Protein AF-A0A0F9WMH9-F1 (afdb_monomer_lite)

Structure (mmCIF, N/CA/C/O backbone):
data_AF-A0A0F9WMH9-F1
#
_entry.id   AF-A0A0F9WMH9-F1
#
loop_
_atom_site.group_PDB
_atom_site.id
_atom_site.type_symbol
_atom_site.label_atom_id
_atom_site.label_alt_id
_atom_site.label_comp_id
_atom_site.label_asym_id
_atom_site.label_entity_id
_atom_site.label_seq_id
_atom_site.pdbx_PDB_ins_code
_atom_site.Cartn_x
_atom_site.Cartn_y
_atom_site.Cartn_z
_atom_site.occupancy
_atom_site.B_iso_or_equiv
_atom_site.auth_seq_id
_atom_site.auth_comp_id
_atom_site.auth_asym_id
_atom_site.auth_atom_id
_atom_site.pdbx_PDB_model_num
ATOM 1 N N . MET A 1 1 ? 1.145 22.485 -27.110 1.00 41.97 1 MET A N 1
ATOM 2 C CA . MET A 1 1 ? 0.247 23.390 -26.355 1.00 41.97 1 MET A CA 1
ATOM 3 C C . MET A 1 1 ? -0.234 22.692 -25.091 1.00 41.97 1 MET A C 1
ATOM 5 O O . MET A 1 1 ? -0.851 21.638 -25.200 1.00 41.97 1 MET A O 1
ATOM 9 N N . ALA A 1 2 ? 0.061 23.260 -23.918 1.00 47.72 2 ALA A N 1
ATOM 10 C CA . ALA A 1 2 ? -0.392 22.747 -22.626 1.00 47.72 2 ALA A CA 1
ATOM 11 C C . ALA A 1 2 ? -1.878 23.090 -22.420 1.00 47.72 2 ALA A C 1
ATOM 13 O O . ALA A 1 2 ? -2.237 24.249 -22.245 1.00 47.72 2 ALA A O 1
ATOM 14 N N . GLY A 1 3 ? -2.742 22.080 -22.477 1.00 56.34 3 GLY A N 1
ATOM 15 C CA . GLY A 1 3 ? -4.180 22.192 -22.233 1.00 56.34 3 GLY A CA 1
ATOM 16 C C . GLY A 1 3 ? -4.691 20.935 -21.537 1.00 56.34 3 GLY A C 1
ATOM 17 O O . GLY A 1 3 ? -3.990 19.922 -21.507 1.00 56.34 3 GLY A O 1
ATOM 18 N N . TYR A 1 4 ? -5.880 20.998 -20.946 1.00 50.53 4 TYR A N 1
ATOM 19 C CA . TYR A 1 4 ? -6.566 19.805 -20.447 1.00 50.53 4 TYR A CA 1
ATOM 20 C C . TYR A 1 4 ? -7.178 19.031 -21.616 1.00 50.53 4 TYR A C 1
ATOM 22 O O . TYR A 1 4 ? -7.463 19.608 -22.671 1.00 50.53 4 TYR A O 1
ATOM 30 N N . ALA A 1 5 ? -7.305 17.719 -21.446 1.00 55.53 5 ALA A N 1
ATOM 31 C CA . ALA A 1 5 ? -8.224 16.935 -22.257 1.00 55.53 5 ALA A CA 1
ATOM 32 C C . ALA A 1 5 ? -9.667 17.324 -21.899 1.00 55.53 5 ALA A C 1
ATOM 34 O O . ALA A 1 5 ? -9.906 17.801 -20.784 1.00 55.53 5 ALA A O 1
ATOM 35 N N . ASP A 1 6 ? -10.604 17.124 -22.826 1.00 55.00 6 ASP A N 1
ATOM 36 C CA . ASP A 1 6 ? -11.993 17.605 -22.728 1.00 55.00 6 ASP A CA 1
ATOM 37 C C . ASP A 1 6 ? -12.737 17.109 -21.465 1.00 55.00 6 ASP A C 1
ATOM 39 O O . ASP A 1 6 ? -13.687 17.741 -21.010 1.00 55.00 6 ASP A O 1
ATOM 43 N N . ASP A 1 7 ? -12.220 16.063 -20.808 1.00 58.56 7 ASP A N 1
ATOM 44 C CA . ASP A 1 7 ? -12.798 15.453 -19.606 1.00 58.56 7 ASP A CA 1
ATOM 45 C C . ASP A 1 7 ? -12.229 15.993 -18.272 1.00 58.56 7 ASP A C 1
ATOM 47 O O . ASP A 1 7 ? -12.488 15.416 -17.214 1.00 58.56 7 ASP A O 1
ATOM 51 N N . PHE A 1 8 ? -11.400 17.051 -18.289 1.00 58.34 8 PHE A N 1
ATOM 52 C CA . PHE A 1 8 ? -10.782 17.737 -17.126 1.00 58.34 8 PHE A CA 1
ATOM 53 C C . PHE A 1 8 ? -9.970 16.865 -16.138 1.00 58.34 8 PHE A C 1
ATOM 55 O O . PHE A 1 8 ? -9.331 17.379 -15.213 1.00 58.34 8 PHE A O 1
ATOM 62 N N . SER A 1 9 ? -9.928 15.547 -16.324 1.00 64.25 9 SER A N 1
ATOM 63 C CA . SER A 1 9 ? -9.300 14.612 -15.388 1.00 64.25 9 SER A CA 1
ATOM 64 C C . SER A 1 9 ? -7.787 14.478 -15.593 1.00 64.25 9 SER A C 1
ATOM 66 O O . SER A 1 9 ? -7.073 14.122 -14.646 1.00 64.25 9 SER A O 1
ATOM 68 N N . ARG A 1 10 ? -7.278 14.798 -16.797 1.00 70.44 10 ARG A N 1
ATOM 69 C CA . ARG A 1 10 ? -5.860 14.680 -17.183 1.00 70.44 10 ARG A CA 1
ATOM 70 C C . ARG A 1 10 ? -5.406 15.820 -18.097 1.00 70.44 10 ARG A C 1
ATOM 72 O O . ARG A 1 10 ? -6.185 16.386 -18.862 1.00 70.44 10 ARG A O 1
ATOM 79 N N . SER A 1 11 ? -4.124 16.166 -17.996 1.00 76.31 11 SER A N 1
ATOM 80 C CA . SER A 1 11 ? -3.487 17.117 -18.912 1.00 76.31 11 SER A CA 1
ATOM 81 C C . SER A 1 11 ? -3.141 16.443 -20.246 1.00 76.31 11 SER A C 1
ATOM 83 O O . SER A 1 11 ? -2.832 15.254 -20.270 1.00 76.31 11 SER A O 1
ATOM 85 N N . ARG A 1 12 ? -3.104 17.203 -21.348 1.00 81.69 12 ARG A N 1
ATOM 86 C CA . ARG A 1 12 ? -2.636 16.705 -22.660 1.00 81.69 12 ARG A CA 1
ATOM 87 C C . ARG A 1 12 ? -1.206 16.158 -22.607 1.00 81.69 12 ARG A C 1
ATOM 89 O O . ARG A 1 12 ? -0.865 15.259 -23.365 1.00 81.69 12 ARG A O 1
ATOM 96 N N . ASN A 1 13 ? -0.377 16.674 -21.697 1.00 83.75 13 ASN A N 1
ATOM 97 C CA . ASN A 1 13 ? 0.979 16.166 -21.488 1.00 83.75 13 ASN A CA 1
ATOM 98 C C . ASN A 1 13 ? 0.958 14.753 -20.893 1.00 83.75 13 ASN A C 1
ATOM 100 O O . ASN A 1 13 ? 1.692 13.900 -21.372 1.00 83.75 13 ASN A O 1
ATOM 104 N N . ALA A 1 14 ? 0.061 14.486 -19.938 1.00 84.94 14 ALA A N 1
ATOM 105 C CA . ALA A 1 14 ? -0.130 13.145 -19.392 1.00 84.94 14 ALA A CA 1
ATOM 106 C C . ALA A 1 14 ? -0.611 12.149 -20.457 1.00 84.94 14 ALA A C 1
ATOM 108 O O . ALA A 1 14 ? -0.136 11.022 -20.503 1.00 84.94 14 ALA A O 1
ATOM 109 N N . GLU A 1 15 ? -1.509 12.561 -21.355 1.00 85.56 15 GLU A N 1
ATOM 110 C CA . GLU A 1 15 ? -1.923 11.708 -22.478 1.00 85.56 15 GLU A CA 1
ATOM 111 C C . GLU A 1 15 ? -0.789 11.462 -23.475 1.00 85.56 15 GLU A C 1
ATOM 113 O O . GLU A 1 15 ? -0.639 10.354 -23.982 1.00 85.56 15 GLU A O 1
ATOM 118 N N . SER A 1 16 ? 0.023 12.487 -23.745 1.00 88.75 16 SER A N 1
ATOM 119 C CA . SER A 1 16 ? 1.208 12.369 -24.596 1.00 88.75 16 SER A CA 1
ATOM 120 C C . SER A 1 16 ? 2.246 11.413 -23.999 1.00 88.75 16 SER A C 1
ATOM 122 O O . SER A 1 16 ? 2.829 10.615 -24.726 1.00 88.75 16 SER A O 1
ATOM 124 N N . ALA A 1 17 ? 2.450 11.447 -22.681 1.00 89.50 17 ALA A N 1
ATOM 125 C CA . ALA A 1 17 ? 3.311 10.504 -21.975 1.00 89.50 17 ALA A CA 1
ATOM 126 C C . ALA A 1 17 ? 2.814 9.060 -22.119 1.00 89.50 17 ALA A C 1
ATOM 128 O O . ALA A 1 17 ? 3.581 8.192 -22.523 1.00 89.50 17 ALA A O 1
ATOM 129 N N . GLU A 1 18 ? 1.516 8.810 -21.920 1.00 90.19 18 GLU A N 1
ATOM 130 C CA . GLU A 1 18 ? 0.955 7.458 -22.078 1.00 90.19 18 GLU A CA 1
ATOM 131 C C . GLU A 1 18 ? 1.061 6.923 -23.511 1.00 90.19 18 GLU A C 1
ATOM 133 O O . GLU A 1 18 ? 1.210 5.718 -23.701 1.00 90.19 18 GLU A O 1
ATOM 138 N N . ARG A 1 19 ? 1.021 7.800 -24.523 1.00 89.50 19 ARG A N 1
ATOM 139 C CA . ARG A 1 19 ? 1.271 7.419 -25.925 1.00 89.50 19 ARG A CA 1
ATOM 140 C C . ARG A 1 19 ? 2.725 7.029 -26.194 1.00 89.50 19 ARG A C 1
ATOM 142 O O . ARG A 1 19 ? 2.968 6.311 -27.152 1.00 89.50 19 ARG A O 1
ATOM 149 N N . ARG A 1 20 ? 3.664 7.493 -25.366 1.00 90.69 20 ARG A N 1
ATOM 150 C CA . ARG A 1 20 ? 5.094 7.137 -25.395 1.00 90.69 20 ARG A CA 1
ATOM 151 C C . ARG A 1 20 ? 5.436 6.022 -24.399 1.00 90.69 20 ARG A C 1
ATOM 153 O O . ARG A 1 20 ? 6.567 5.940 -23.951 1.00 90.69 20 ARG A O 1
ATOM 160 N N . ASN A 1 21 ? 4.447 5.236 -23.975 1.00 93.88 21 ASN A N 1
ATOM 161 C CA . ASN A 1 21 ? 4.605 4.181 -22.972 1.00 93.88 21 ASN A CA 1
ATOM 162 C C . ASN A 1 21 ? 5.117 4.635 -21.587 1.00 93.88 21 ASN A C 1
ATOM 164 O O . ASN A 1 21 ? 5.469 3.800 -20.751 1.00 93.88 21 ASN A O 1
ATOM 168 N N . CYS A 1 22 ? 5.047 5.932 -21.278 1.00 95.00 22 CYS A N 1
ATOM 169 C CA . CYS A 1 22 ? 5.244 6.442 -19.926 1.00 95.00 22 CYS A CA 1
ATOM 170 C C . CYS A 1 22 ? 3.920 6.385 -19.158 1.00 95.00 22 CYS A C 1
ATOM 172 O O . CYS A 1 22 ? 2.934 7.011 -19.551 1.00 95.00 22 CYS A O 1
ATOM 174 N N . PHE A 1 23 ? 3.880 5.687 -18.024 1.00 95.25 23 PHE A N 1
ATOM 175 C CA . PHE A 1 23 ? 2.639 5.509 -17.260 1.00 95.25 23 PHE A CA 1
ATOM 176 C C . PHE A 1 23 ? 2.814 5.808 -15.766 1.00 95.25 23 PHE A C 1
ATOM 178 O O . PHE A 1 23 ? 3.898 5.612 -15.213 1.00 95.25 23 PHE A O 1
ATOM 185 N N . PRO A 1 24 ? 1.732 6.170 -15.047 1.00 95.88 24 PRO A N 1
ATOM 186 C CA . PRO A 1 24 ? 1.722 6.127 -13.589 1.00 95.88 24 PRO A CA 1
ATOM 187 C C . PRO A 1 24 ? 2.047 4.723 -13.072 1.00 95.88 24 PRO A C 1
ATOM 189 O O . PRO A 1 24 ? 1.618 3.728 -13.667 1.00 95.88 24 PRO A O 1
ATOM 192 N N . ALA A 1 25 ? 2.685 4.633 -11.900 1.00 96.75 25 ALA A N 1
ATOM 193 C CA . ALA A 1 25 ? 3.137 3.360 -11.322 1.00 96.75 25 ALA A CA 1
ATOM 194 C C . ALA A 1 25 ? 2.071 2.250 -11.311 1.00 96.75 25 ALA A C 1
ATOM 196 O O . ALA A 1 25 ? 2.371 1.094 -11.589 1.00 96.75 25 ALA A O 1
ATOM 197 N N . SER A 1 26 ? 0.812 2.579 -10.998 1.00 96.00 26 SER A N 1
ATOM 198 C CA . SER A 1 26 ? -0.281 1.598 -10.943 1.00 96.00 26 SER A CA 1
ATOM 199 C C . SER A 1 26 ? -0.668 1.043 -12.315 1.00 96.00 26 SER A C 1
ATOM 201 O O . SER A 1 26 ? -1.055 -0.121 -12.418 1.00 96.00 26 SER A O 1
ATOM 203 N N . ARG A 1 27 ? -0.570 1.859 -13.370 1.00 95.31 27 ARG A N 1
ATOM 204 C CA . ARG A 1 27 ? -0.867 1.448 -14.746 1.00 95.31 27 ARG A CA 1
ATOM 205 C C . ARG A 1 27 ? 0.272 0.631 -15.328 1.00 95.31 27 ARG A C 1
ATOM 207 O O . ARG A 1 27 ? -0.003 -0.428 -15.884 1.00 95.31 27 ARG A O 1
ATOM 214 N N . LEU A 1 28 ? 1.516 1.079 -15.141 1.00 96.56 28 LEU A N 1
ATOM 215 C CA . LEU A 1 28 ? 2.690 0.330 -15.588 1.00 96.56 28 LEU A CA 1
ATOM 216 C C . LEU A 1 28 ? 2.751 -1.045 -14.915 1.00 96.56 28 LEU A C 1
ATOM 218 O O . LEU A 1 28 ? 2.858 -2.060 -15.595 1.00 96.56 28 LEU A O 1
ATOM 222 N N . ALA A 1 29 ? 2.555 -1.090 -13.593 1.00 96.81 29 ALA A N 1
ATOM 223 C CA . ALA A 1 29 ? 2.521 -2.337 -12.834 1.00 96.81 29 ALA A CA 1
ATOM 224 C C . ALA A 1 29 ? 1.470 -3.323 -13.364 1.00 96.81 29 ALA A C 1
ATOM 226 O O . ALA A 1 29 ? 1.752 -4.509 -13.495 1.00 96.81 29 ALA A O 1
ATOM 227 N N . LYS A 1 30 ? 0.270 -2.831 -13.708 1.00 96.62 30 LYS A N 1
ATOM 228 C CA . LYS A 1 30 ? -0.793 -3.665 -14.281 1.00 96.62 30 LYS A CA 1
ATOM 229 C C . LYS A 1 30 ? -0.404 -4.239 -15.644 1.00 96.62 30 LYS A C 1
ATOM 231 O O . LYS A 1 30 ? -0.732 -5.390 -15.903 1.00 96.62 30 LYS A O 1
ATOM 236 N N . ARG A 1 31 ? 0.247 -3.446 -16.501 1.00 95.50 31 ARG A N 1
ATOM 237 C CA . ARG A 1 31 ? 0.673 -3.894 -17.836 1.00 95.50 31 ARG A CA 1
ATOM 238 C C . ARG A 1 31 ? 1.763 -4.965 -17.751 1.00 95.50 31 ARG A C 1
ATOM 240 O O . ARG A 1 31 ? 1.623 -5.976 -18.412 1.00 95.50 31 ARG A O 1
ATOM 247 N N . LEU A 1 32 ? 2.754 -4.778 -16.877 1.00 94.94 32 LEU A N 1
ATOM 248 C CA . LEU A 1 32 ? 3.872 -5.714 -16.670 1.00 94.94 32 LEU A CA 1
ATOM 249 C C . LEU A 1 32 ? 3.542 -6.907 -15.748 1.00 94.94 32 LEU A C 1
ATOM 251 O O . LEU A 1 32 ? 4.404 -7.737 -15.465 1.00 94.94 32 LEU A O 1
ATOM 255 N N . GLY A 1 33 ? 2.333 -6.964 -15.177 1.00 94.94 33 GLY A N 1
ATOM 256 C CA . GLY A 1 33 ? 1.956 -8.012 -14.221 1.00 94.94 33 GLY A CA 1
ATOM 257 C C . GLY A 1 33 ? 2.728 -7.980 -12.890 1.00 94.94 33 GLY A C 1
ATOM 258 O O . GLY A 1 33 ? 2.848 -9.008 -12.225 1.00 94.94 33 GLY A O 1
ATOM 259 N N . VAL A 1 34 ? 3.243 -6.817 -12.472 1.00 96.38 34 VAL A N 1
ATOM 260 C CA . VAL A 1 34 ? 4.041 -6.646 -11.239 1.00 96.38 34 VAL A CA 1
ATOM 261 C C . VAL A 1 34 ? 3.304 -5.831 -10.170 1.00 96.38 34 VAL A C 1
ATOM 263 O O . VAL A 1 34 ? 2.189 -5.344 -10.359 1.00 96.38 34 VAL A O 1
ATOM 266 N N . ARG A 1 35 ? 3.912 -5.678 -8.986 1.00 95.50 35 ARG A N 1
ATOM 267 C CA . ARG A 1 35 ? 3.339 -4.887 -7.883 1.00 95.50 35 ARG A CA 1
ATOM 268 C C . ARG A 1 35 ? 3.634 -3.398 -8.072 1.00 95.50 35 ARG A C 1
ATOM 270 O O . ARG A 1 35 ? 4.771 -3.024 -8.330 1.00 95.50 35 ARG A O 1
ATOM 277 N N . THR A 1 36 ? 2.664 -2.526 -7.789 1.00 96.88 36 THR A N 1
ATOM 278 C CA . THR A 1 36 ? 2.857 -1.058 -7.822 1.00 96.88 36 THR A CA 1
ATOM 279 C C . THR A 1 36 ? 4.012 -0.581 -6.937 1.00 96.88 36 THR A C 1
ATOM 281 O O . THR A 1 36 ? 4.700 0.375 -7.278 1.00 96.88 36 THR A O 1
ATOM 284 N N . GLY A 1 37 ? 4.231 -1.242 -5.794 1.00 95.25 37 GLY A N 1
ATOM 285 C CA . GLY A 1 37 ? 5.356 -0.938 -4.907 1.00 95.25 37 GLY A CA 1
ATOM 286 C C . GLY A 1 37 ? 6.721 -1.241 -5.531 1.00 95.25 37 GLY A C 1
ATOM 287 O O . GLY A 1 37 ? 7.656 -0.498 -5.268 1.00 95.25 37 GLY A O 1
ATOM 288 N N . ALA A 1 38 ? 6.812 -2.258 -6.396 1.00 96.62 38 ALA A N 1
ATOM 289 C CA . ALA A 1 38 ? 8.046 -2.606 -7.100 1.00 96.62 38 ALA A CA 1
ATOM 290 C C . ALA A 1 38 ? 8.452 -1.493 -8.071 1.00 96.62 38 ALA A C 1
ATOM 292 O O . ALA A 1 38 ? 9.590 -1.043 -8.033 1.00 96.62 38 ALA A O 1
ATOM 293 N N . ILE A 1 39 ? 7.492 -0.974 -8.851 1.00 97.50 39 ILE A N 1
ATOM 294 C CA . ILE A 1 39 ? 7.723 0.156 -9.765 1.00 97.50 39 ILE A CA 1
ATOM 295 C C . ILE A 1 39 ? 8.309 1.351 -9.011 1.00 97.50 39 ILE A C 1
ATOM 297 O O . ILE A 1 39 ? 9.339 1.878 -9.403 1.00 97.50 39 ILE A O 1
ATOM 301 N N . LYS A 1 40 ? 7.694 1.736 -7.887 1.00 95.94 40 LYS A N 1
ATOM 302 C CA . LYS A 1 40 ? 8.156 2.879 -7.086 1.00 95.94 40 LYS A CA 1
ATOM 303 C C . LYS A 1 40 ? 9.504 2.656 -6.395 1.00 95.94 40 LYS A C 1
ATOM 305 O O . LYS A 1 40 ? 10.149 3.633 -6.038 1.00 95.94 40 LYS A O 1
ATOM 310 N N . ALA A 1 41 ? 9.867 1.404 -6.125 1.00 95.06 41 ALA A N 1
ATOM 311 C CA . ALA A 1 41 ? 11.084 1.060 -5.396 1.00 95.06 41 ALA A CA 1
ATOM 312 C C . ALA A 1 41 ? 12.298 0.874 -6.315 1.00 95.06 41 ALA A C 1
ATOM 314 O O . ALA A 1 41 ? 13.413 1.145 -5.885 1.00 95.06 41 ALA A O 1
ATOM 315 N N . ILE A 1 42 ? 12.084 0.385 -7.540 1.00 95.56 42 ILE A N 1
ATOM 316 C CA . ILE A 1 42 ? 13.157 -0.013 -8.462 1.00 95.56 42 ILE A CA 1
ATOM 317 C C . ILE A 1 42 ? 13.304 0.986 -9.612 1.00 95.56 42 ILE A C 1
ATOM 319 O O . ILE A 1 42 ? 14.425 1.308 -9.994 1.00 95.56 42 ILE A O 1
ATOM 323 N N . LEU A 1 43 ? 12.196 1.499 -10.162 1.00 96.12 43 LEU A N 1
ATOM 324 C CA . LEU A 1 43 ? 12.256 2.431 -11.286 1.00 96.12 43 LEU A CA 1
ATOM 325 C C . LEU A 1 43 ? 12.395 3.874 -10.804 1.00 96.12 43 LEU A C 1
ATOM 327 O O . LEU A 1 43 ? 11.792 4.294 -9.812 1.00 96.12 43 LEU A O 1
ATOM 331 N N . LYS A 1 44 ? 13.145 4.662 -11.572 1.00 95.31 44 LYS A N 1
ATOM 332 C CA . LYS A 1 44 ? 13.225 6.111 -11.400 1.00 95.31 44 LYS A CA 1
ATOM 333 C C . LYS A 1 44 ? 12.094 6.782 -12.193 1.00 95.31 44 LYS A C 1
ATOM 335 O O . LYS A 1 44 ? 11.900 6.431 -13.355 1.00 95.31 44 LYS A O 1
ATOM 340 N N . PRO A 1 45 ? 11.362 7.748 -11.611 1.00 95.75 45 PRO A N 1
ATOM 341 C CA . PRO A 1 45 ? 10.428 8.571 -12.373 1.00 95.75 45 PRO A CA 1
ATOM 342 C C . PRO A 1 45 ? 11.125 9.269 -13.545 1.00 95.75 45 PRO A C 1
ATOM 344 O O . PRO A 1 45 ? 12.174 9.891 -13.354 1.00 95.75 45 PRO A O 1
ATOM 347 N N . SER A 1 46 ? 10.539 9.182 -14.737 1.00 93.69 46 SER A N 1
ATOM 348 C CA . SER A 1 46 ? 11.030 9.864 -15.941 1.00 93.69 46 SER A CA 1
ATOM 349 C C . SER A 1 46 ? 10.434 11.265 -16.069 1.00 93.69 46 SER A C 1
ATOM 351 O O . SER A 1 46 ? 11.122 12.215 -16.435 1.00 93.69 46 SER A O 1
ATOM 353 N N . GLU A 1 47 ? 9.160 11.411 -15.710 1.00 92.94 47 GLU A N 1
ATOM 354 C CA . GLU A 1 47 ? 8.433 12.676 -15.740 1.00 92.94 47 GLU A CA 1
ATOM 355 C C . GLU A 1 47 ? 7.327 12.704 -14.681 1.00 92.94 47 GLU A C 1
ATOM 357 O O . GLU A 1 47 ? 6.981 11.689 -14.078 1.00 92.94 47 GLU A O 1
ATOM 362 N N . TRP A 1 48 ? 6.756 13.880 -14.435 1.00 91.62 48 TRP A N 1
ATOM 363 C CA . TRP A 1 48 ? 5.623 14.041 -13.531 1.00 91.62 48 TRP A CA 1
ATOM 364 C C . TRP A 1 48 ? 4.540 14.880 -14.195 1.00 91.62 48 TRP A C 1
ATOM 366 O O . TRP A 1 48 ? 4.811 15.803 -14.970 1.00 91.62 48 TRP A O 1
ATOM 376 N N . HIS A 1 49 ? 3.287 14.584 -13.864 1.00 87.94 49 HIS A N 1
ATOM 377 C CA . HIS A 1 49 ? 2.144 15.312 -14.395 1.00 87.94 49 HIS A CA 1
ATOM 378 C C . HIS A 1 49 ? 1.098 15.582 -13.326 1.00 87.94 49 HIS A C 1
ATOM 380 O O . HIS A 1 49 ? 0.917 14.814 -12.379 1.00 87.94 49 HIS A O 1
ATOM 386 N N . HIS A 1 50 ? 0.346 16.663 -13.524 1.00 82.75 50 HIS A N 1
ATOM 387 C CA . HIS A 1 50 ? -0.840 16.912 -12.725 1.00 82.75 50 HIS A CA 1
ATOM 388 C C . HIS A 1 50 ? -1.965 15.947 -13.092 1.00 82.75 50 HIS A C 1
ATOM 390 O O . HIS A 1 50 ? -2.331 15.801 -14.264 1.00 82.75 50 HIS A O 1
ATOM 396 N N . THR A 1 51 ? -2.567 15.361 -12.067 1.00 73.25 51 THR A N 1
ATOM 397 C CA . THR A 1 51 ? -3.797 14.576 -12.151 1.00 73.25 51 THR A CA 1
ATOM 398 C C . THR A 1 51 ? -4.904 15.297 -11.376 1.00 73.25 51 THR A C 1
ATOM 400 O O . THR A 1 51 ? -4.628 16.094 -10.476 1.00 73.25 51 THR A O 1
ATOM 403 N N . SER A 1 52 ? -6.169 15.105 -11.778 1.00 68.88 52 SER A N 1
ATOM 404 C CA . SER A 1 52 ? -7.349 15.723 -11.139 1.00 68.88 52 SER A CA 1
ATOM 405 C C . SER A 1 52 ? -7.257 17.253 -10.978 1.00 68.88 52 SER A C 1
ATOM 407 O O . SER A 1 52 ? -7.157 17.767 -9.867 1.00 68.88 52 SER A O 1
ATOM 409 N N . GLY A 1 53 ? -7.259 17.999 -12.089 1.00 62.94 53 GLY A N 1
ATOM 410 C CA . GLY A 1 53 ? -7.472 19.453 -12.041 1.00 62.94 53 GLY A CA 1
ATOM 411 C C . GLY A 1 53 ? -6.407 20.294 -11.312 1.00 62.94 53 GLY A C 1
ATOM 412 O O . GLY A 1 53 ? -6.759 21.323 -10.755 1.00 62.94 53 GLY A O 1
ATOM 413 N N . ARG A 1 54 ? -5.122 19.897 -11.346 1.00 62.66 54 ARG A N 1
ATOM 414 C CA . ARG A 1 54 ? -3.939 20.592 -10.754 1.00 62.66 54 ARG A CA 1
ATOM 415 C C . ARG A 1 54 ? -3.671 20.340 -9.271 1.00 62.66 54 ARG A C 1
ATOM 417 O O . ARG A 1 54 ? -2.627 20.764 -8.791 1.00 62.66 54 ARG A O 1
ATOM 424 N N . TYR A 1 55 ? -4.544 19.636 -8.559 1.00 69.19 55 TYR A N 1
ATOM 425 C CA . TYR A 1 55 ? -4.374 19.451 -7.113 1.00 69.19 55 TYR A CA 1
ATOM 426 C C . TYR A 1 55 ? -3.393 18.341 -6.742 1.00 69.19 55 TYR A C 1
ATOM 428 O O . TYR A 1 55 ? -2.761 18.414 -5.694 1.00 69.19 55 TYR A O 1
ATOM 436 N N . ASN A 1 56 ? -3.244 17.334 -7.604 1.00 79.31 56 ASN A N 1
ATOM 437 C CA . ASN A 1 56 ? -2.375 16.195 -7.346 1.00 79.31 56 ASN A CA 1
ATOM 438 C C . ASN A 1 56 ? -1.259 16.127 -8.384 1.00 79.31 56 ASN A C 1
ATOM 440 O O . ASN A 1 56 ? -1.488 16.342 -9.576 1.00 79.31 56 ASN A O 1
ATOM 444 N N . THR A 1 57 ? -0.058 15.795 -7.926 1.00 87.19 57 THR A N 1
ATOM 445 C CA . THR A 1 57 ? 1.088 15.471 -8.779 1.00 87.19 57 THR A CA 1
ATOM 446 C C . THR A 1 57 ? 1.265 13.961 -8.798 1.00 87.19 57 THR A C 1
ATOM 448 O O . THR A 1 57 ? 1.070 13.283 -7.789 1.00 87.19 57 THR A O 1
ATOM 451 N N . THR A 1 58 ? 1.563 13.402 -9.963 1.00 91.06 58 THR A N 1
ATOM 452 C CA . THR A 1 58 ? 1.744 11.963 -10.143 1.00 91.06 58 THR A CA 1
ATOM 453 C C . THR A 1 58 ? 2.972 11.711 -10.996 1.00 91.06 58 THR A C 1
ATOM 455 O O . THR A 1 58 ? 3.068 12.242 -12.101 1.00 91.06 58 THR A O 1
ATOM 458 N N . ASP A 1 59 ? 3.869 10.879 -10.477 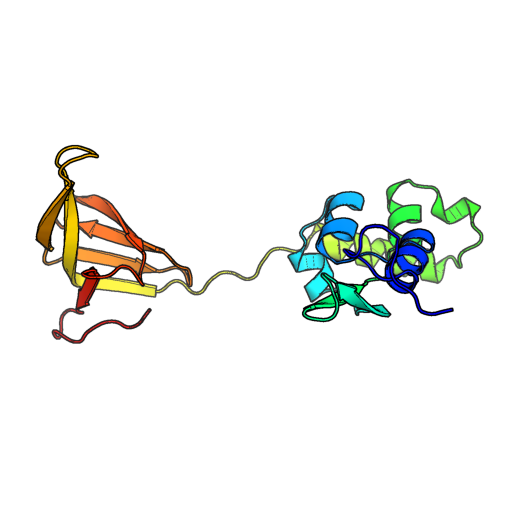1.00 95.88 59 ASP A N 1
ATOM 459 C CA . ASP A 1 59 ? 5.057 10.416 -11.183 1.00 95.88 59 ASP A CA 1
ATOM 460 C C . ASP A 1 59 ? 4.693 9.399 -12.264 1.00 95.88 59 ASP A C 1
ATOM 462 O O . ASP A 1 59 ? 3.849 8.514 -12.062 1.00 95.88 59 ASP A O 1
ATOM 466 N N . TYR A 1 60 ? 5.352 9.545 -13.404 1.00 95.62 60 TYR A N 1
ATOM 467 C CA . TYR A 1 60 ? 5.293 8.663 -14.554 1.00 95.62 60 TYR A CA 1
ATOM 468 C C . TYR A 1 60 ? 6.643 7.969 -14.703 1.00 95.62 60 TYR A C 1
ATOM 470 O O . TYR A 1 60 ? 7.699 8.521 -14.386 1.00 95.62 60 TYR A O 1
ATOM 478 N N . TYR A 1 61 ? 6.577 6.727 -15.155 1.00 96.94 61 TYR A N 1
ATOM 479 C CA . TYR A 1 61 ? 7.715 5.839 -15.303 1.00 96.94 61 TYR A CA 1
ATOM 480 C C . TYR A 1 61 ? 7.757 5.384 -16.748 1.00 96.94 61 TYR A C 1
ATOM 482 O O . TYR A 1 61 ? 6.713 5.018 -17.301 1.00 96.94 61 TYR A O 1
ATOM 490 N N . ASP A 1 62 ? 8.948 5.424 -17.329 1.00 95.31 62 ASP A N 1
ATOM 491 C CA . ASP A 1 62 ? 9.187 4.874 -18.651 1.00 95.31 62 ASP A CA 1
ATOM 492 C C . ASP A 1 62 ? 9.039 3.350 -18.595 1.00 95.31 62 ASP A C 1
ATOM 494 O O . ASP A 1 62 ? 9.629 2.679 -17.743 1.00 95.31 62 ASP A O 1
ATOM 498 N N . GLY A 1 63 ? 8.164 2.829 -19.445 1.00 93.19 63 GLY A N 1
ATOM 499 C CA . GLY A 1 63 ? 7.904 1.407 -19.574 1.00 93.19 63 GLY A CA 1
ATOM 500 C C . GLY A 1 63 ? 8.152 0.882 -20.977 1.00 93.19 63 GLY A C 1
ATOM 501 O O . GLY A 1 63 ? 7.814 -0.270 -21.207 1.00 93.19 63 GLY A O 1
ATOM 502 N N . ASP A 1 64 ? 8.672 1.689 -21.901 1.00 92.06 64 ASP A N 1
ATOM 503 C CA . ASP A 1 64 ? 8.716 1.367 -23.329 1.00 92.06 64 ASP A CA 1
ATOM 504 C C . ASP A 1 64 ? 9.470 0.056 -23.602 1.00 92.06 64 ASP A C 1
ATOM 506 O O . ASP A 1 64 ? 8.869 -0.949 -23.992 1.00 92.06 64 ASP A O 1
ATOM 510 N N . LEU A 1 65 ? 10.755 0.015 -23.241 1.00 90.44 65 LEU A N 1
ATOM 511 C CA . LEU A 1 65 ? 11.599 -1.168 -23.411 1.00 90.44 65 LEU A CA 1
ATOM 512 C C . LEU A 1 65 ? 11.149 -2.347 -22.530 1.00 90.44 65 LEU A C 1
ATOM 514 O O . LEU A 1 65 ? 11.152 -3.496 -22.969 1.00 90.44 65 LEU A O 1
ATOM 518 N N . LEU A 1 66 ? 10.692 -2.080 -21.301 1.00 92.69 66 LEU A N 1
ATOM 519 C CA . LEU A 1 66 ? 10.194 -3.124 -20.394 1.00 92.69 66 LEU A CA 1
ATOM 520 C C . LEU A 1 66 ? 8.957 -3.831 -20.960 1.00 92.69 66 LEU A C 1
ATOM 522 O O . LEU A 1 66 ? 8.830 -5.047 -20.828 1.00 92.69 66 LEU A O 1
ATOM 526 N N . LEU A 1 67 ? 8.044 -3.079 -21.580 1.00 92.00 67 LEU A N 1
ATOM 527 C CA . LEU A 1 67 ? 6.851 -3.626 -22.217 1.00 92.00 67 LEU A CA 1
ATOM 528 C C . LEU A 1 67 ? 7.213 -4.396 -23.484 1.00 92.00 67 LEU A C 1
ATOM 530 O O . LEU A 1 67 ? 6.669 -5.479 -23.674 1.00 92.00 67 LEU A O 1
ATOM 534 N N . ALA A 1 68 ? 8.141 -3.886 -24.300 1.00 88.94 68 ALA A N 1
ATOM 535 C CA . ALA A 1 68 ? 8.623 -4.581 -25.493 1.00 88.94 68 ALA A CA 1
ATOM 536 C C . ALA A 1 68 ? 9.268 -5.937 -25.149 1.00 88.94 68 ALA A C 1
ATOM 538 O O . ALA A 1 68 ? 9.020 -6.934 -25.829 1.00 88.94 68 ALA A O 1
ATOM 539 N N . ILE A 1 69 ? 10.046 -6.010 -24.062 1.00 87.94 69 ILE A N 1
ATOM 540 C CA . ILE A 1 69 ? 10.634 -7.267 -23.571 1.00 87.94 69 ILE A CA 1
ATOM 541 C C . ILE A 1 69 ? 9.549 -8.220 -23.054 1.00 87.94 69 ILE A C 1
ATOM 543 O O . ILE A 1 69 ? 9.587 -9.409 -23.359 1.00 87.94 69 ILE A O 1
ATOM 547 N N . ASP A 1 70 ? 8.562 -7.719 -22.302 1.00 87.06 70 ASP A N 1
ATOM 548 C CA . ASP A 1 70 ? 7.488 -8.538 -21.716 1.00 87.06 70 ASP A CA 1
ATOM 549 C C . ASP A 1 70 ? 6.674 -9.302 -22.777 1.00 87.06 70 ASP A C 1
ATOM 551 O O . ASP A 1 70 ? 6.268 -10.442 -22.543 1.00 87.06 70 ASP A O 1
ATOM 555 N N . ILE A 1 71 ? 6.493 -8.704 -23.960 1.00 86.06 71 ILE A N 1
ATOM 556 C CA . ILE A 1 71 ? 5.781 -9.313 -25.095 1.00 86.06 71 ILE A CA 1
ATOM 557 C C . ILE A 1 71 ? 6.702 -10.018 -26.113 1.00 86.06 71 ILE A C 1
ATOM 559 O O . ILE A 1 71 ? 6.205 -10.499 -27.128 1.00 86.06 71 ILE A O 1
ATOM 563 N N . ASN A 1 72 ? 8.008 -10.139 -25.830 1.00 76.50 72 ASN A N 1
ATOM 564 C CA . ASN A 1 72 ? 9.047 -10.697 -26.717 1.00 76.50 72 ASN A CA 1
ATOM 565 C C . ASN A 1 72 ? 9.215 -9.974 -28.070 1.00 76.50 72 ASN A C 1
ATOM 567 O O . ASN A 1 72 ? 9.565 -10.607 -29.063 1.00 76.50 72 ASN A O 1
ATOM 571 N N . ASP A 1 73 ? 8.990 -8.663 -28.110 1.00 72.56 73 ASP A N 1
ATOM 572 C CA . ASP A 1 73 ? 9.077 -7.844 -29.329 1.00 72.56 73 ASP A CA 1
ATOM 573 C C . ASP A 1 73 ? 10.380 -7.012 -29.376 1.00 72.56 73 ASP A C 1
ATOM 575 O O . ASP A 1 73 ? 10.832 -6.597 -30.430 1.00 72.56 73 ASP A O 1
ATOM 579 N N . ALA A 1 74 ? 11.085 -6.833 -28.252 1.00 65.44 74 ALA A N 1
ATOM 580 C CA . ALA A 1 74 ? 12.235 -5.916 -28.148 1.00 65.44 74 ALA A CA 1
ATOM 581 C C . ALA A 1 74 ? 13.362 -6.098 -29.193 1.00 65.44 74 ALA A C 1
ATOM 583 O O . ALA A 1 74 ? 13.981 -5.115 -29.594 1.00 65.44 74 ALA A O 1
ATOM 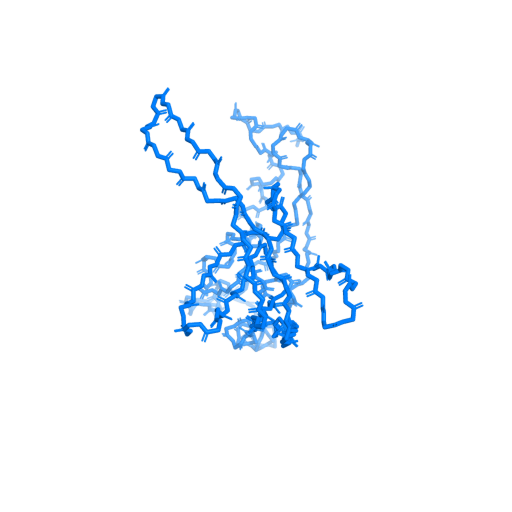584 N N . ALA A 1 75 ? 13.625 -7.324 -29.659 1.00 61.16 75 ALA A N 1
ATOM 585 C CA . ALA A 1 75 ? 14.676 -7.590 -30.648 1.00 61.16 75 ALA A CA 1
ATOM 586 C C . ALA A 1 75 ? 14.348 -7.050 -32.057 1.00 61.16 75 ALA A C 1
ATOM 588 O O . ALA A 1 75 ? 15.258 -6.840 -32.856 1.0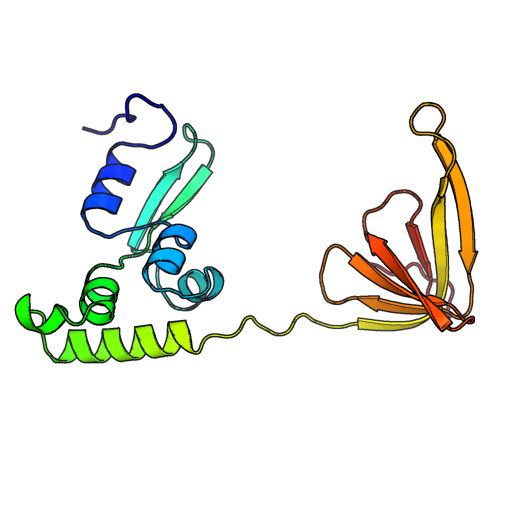0 61.16 75 ALA A O 1
ATOM 589 N N . GLU A 1 76 ? 13.069 -6.814 -32.366 1.00 62.44 76 GLU A N 1
ATOM 590 C CA . GLU A 1 76 ? 12.614 -6.316 -33.672 1.00 62.44 76 GLU A CA 1
ATOM 591 C C . GLU A 1 76 ? 12.754 -4.786 -33.797 1.00 62.44 76 GLU A C 1
ATOM 593 O O . GLU A 1 76 ? 12.872 -4.249 -34.897 1.00 62.44 76 GLU A O 1
ATOM 598 N N . TRP A 1 77 ? 12.831 -4.076 -32.667 1.00 65.62 77 TRP A N 1
ATOM 599 C CA . TRP A 1 77 ? 12.766 -2.610 -32.606 1.00 65.62 77 TRP A CA 1
ATOM 600 C C . TRP A 1 77 ? 14.128 -1.903 -32.633 1.00 65.62 77 TRP A C 1
ATOM 602 O O . TRP A 1 77 ? 14.187 -0.678 -32.550 1.00 65.62 77 TRP A O 1
ATOM 612 N N . GLY A 1 78 ? 15.224 -2.649 -32.795 1.00 73.06 78 GLY A N 1
ATOM 613 C CA . GLY A 1 78 ? 16.560 -2.070 -32.976 1.00 73.06 78 GLY A CA 1
ATOM 614 C C . GLY A 1 78 ? 17.170 -1.447 -31.717 1.00 73.06 78 GLY A C 1
ATOM 615 O O . GLY A 1 78 ? 18.051 -0.598 -31.844 1.00 73.06 78 GLY A O 1
ATOM 616 N N . TYR A 1 79 ? 16.715 -1.852 -30.526 1.00 78.06 79 TYR A N 1
ATOM 617 C CA . TYR A 1 79 ? 17.391 -1.523 -29.268 1.00 78.06 79 TYR A CA 1
ATOM 618 C C . TYR A 1 79 ? 18.762 -2.195 -29.195 1.00 78.06 79 TYR A C 1
ATOM 620 O O . TYR A 1 79 ? 18.980 -3.261 -29.782 1.00 78.06 79 TYR A O 1
ATOM 628 N N . ASP A 1 80 ? 19.677 -1.576 -28.452 1.00 85.75 80 ASP A N 1
ATOM 629 C CA . ASP A 1 80 ? 20.995 -2.152 -28.219 1.00 85.75 80 ASP A CA 1
ATOM 630 C C . ASP A 1 80 ? 20.885 -3.427 -27.368 1.00 85.75 80 ASP A C 1
ATOM 632 O O . ASP A 1 80 ? 20.051 -3.534 -26.464 1.00 85.75 80 ASP A O 1
ATOM 636 N N . THR A 1 81 ? 21.736 -4.415 -27.644 1.00 85.44 81 THR A N 1
ATOM 637 C CA . THR A 1 81 ? 21.733 -5.689 -26.916 1.00 85.44 81 THR A CA 1
ATOM 638 C C . THR A 1 81 ? 22.012 -5.497 -25.431 1.00 85.44 81 THR A C 1
ATOM 640 O O . THR A 1 81 ? 21.450 -6.226 -24.611 1.00 85.44 81 THR A O 1
ATOM 643 N N . ASP A 1 82 ? 22.828 -4.500 -25.088 1.00 88.62 82 ASP A N 1
ATOM 644 C CA . ASP A 1 82 ? 23.157 -4.175 -23.702 1.00 88.62 82 ASP A CA 1
ATOM 645 C C . ASP A 1 82 ? 21.947 -3.555 -22.981 1.00 88.62 82 ASP A C 1
ATOM 647 O O . ASP A 1 82 ? 21.591 -3.995 -21.888 1.00 88.62 82 ASP A O 1
ATOM 651 N N . GLU A 1 83 ? 21.219 -2.638 -23.630 1.00 87.88 83 GLU A N 1
ATOM 652 C CA . GLU A 1 83 ? 19.977 -2.060 -23.091 1.00 87.88 83 GLU A CA 1
ATOM 653 C C . GLU A 1 83 ? 18.899 -3.132 -22.870 1.00 87.88 83 GLU A C 1
ATOM 655 O O . GLU A 1 83 ? 18.219 -3.147 -21.838 1.00 87.88 83 GLU A O 1
ATOM 660 N N . ILE A 1 84 ? 18.758 -4.074 -23.812 1.00 88.81 84 ILE A N 1
ATOM 661 C CA . ILE A 1 84 ? 17.827 -5.204 -23.681 1.00 88.81 84 ILE A CA 1
ATOM 662 C C . ILE A 1 84 ? 18.207 -6.075 -22.478 1.00 88.81 84 ILE A C 1
ATOM 664 O O . ILE A 1 84 ? 17.326 -6.500 -21.721 1.00 88.81 84 ILE A O 1
ATOM 668 N N . ALA A 1 85 ? 19.498 -6.355 -22.287 1.00 90.06 85 ALA A N 1
ATOM 669 C CA . ALA A 1 85 ? 19.976 -7.157 -21.167 1.00 90.06 85 ALA A CA 1
ATOM 670 C C . ALA A 1 85 ? 19.695 -6.468 -19.820 1.00 90.06 85 ALA A C 1
ATOM 672 O O . ALA A 1 85 ? 19.122 -7.097 -18.924 1.00 90.06 85 ALA A O 1
ATOM 673 N N . GLU A 1 86 ? 20.006 -5.175 -19.701 1.00 91.38 86 GLU A N 1
ATOM 674 C CA . GLU A 1 86 ? 19.737 -4.374 -18.500 1.00 91.38 86 GLU A CA 1
ATOM 675 C C . GLU A 1 86 ? 18.241 -4.331 -18.165 1.00 91.38 86 GLU A C 1
ATOM 677 O O . GLU A 1 86 ? 17.832 -4.594 -17.029 1.00 91.38 86 GLU A O 1
ATOM 682 N N . ALA A 1 87 ? 17.394 -4.056 -19.157 1.00 91.94 87 ALA A N 1
ATOM 683 C CA . ALA A 1 87 ? 15.952 -3.993 -18.957 1.00 91.94 87 ALA A CA 1
ATOM 684 C C . ALA A 1 87 ? 15.346 -5.373 -18.635 1.00 91.94 87 ALA A C 1
ATOM 686 O O . ALA A 1 87 ? 14.408 -5.468 -17.837 1.00 91.94 87 ALA A O 1
ATOM 687 N N . THR A 1 88 ? 15.910 -6.459 -19.172 1.00 92.25 88 THR A N 1
ATOM 688 C CA . THR A 1 88 ? 15.519 -7.832 -18.813 1.00 92.25 88 THR A CA 1
ATOM 689 C C . THR A 1 88 ? 15.848 -8.133 -17.351 1.00 92.25 88 THR A C 1
ATOM 691 O O . THR A 1 88 ? 15.006 -8.678 -16.627 1.00 92.25 88 THR A O 1
ATOM 694 N N . GLU A 1 89 ? 17.039 -7.746 -16.885 1.00 94.62 89 GLU A N 1
ATOM 695 C CA . GLU A 1 89 ? 17.411 -7.875 -15.475 1.00 94.62 89 GLU A CA 1
ATOM 696 C C . GLU A 1 89 ? 16.465 -7.055 -14.590 1.00 94.62 89 GLU A C 1
ATOM 698 O O . GLU A 1 89 ? 15.911 -7.575 -13.615 1.00 94.62 89 GLU A O 1
ATOM 703 N N . GLN A 1 90 ? 16.208 -5.800 -14.960 1.00 94.50 90 GLN A N 1
ATOM 704 C CA . GLN A 1 90 ? 15.317 -4.913 -14.221 1.00 94.50 90 GLN A CA 1
ATOM 705 C C . GLN A 1 90 ? 13.886 -5.470 -14.142 1.00 94.50 90 GLN A C 1
ATOM 707 O O . GLN A 1 90 ? 13.269 -5.441 -13.072 1.00 94.50 90 GLN A O 1
ATOM 712 N N . LEU A 1 91 ? 13.360 -6.053 -15.225 1.00 94.25 91 LEU A N 1
ATOM 713 C CA . LEU A 1 91 ? 12.065 -6.741 -15.220 1.00 94.25 91 LEU A CA 1
ATOM 714 C C . LEU A 1 91 ? 12.077 -7.963 -14.286 1.00 94.25 91 LEU A C 1
ATOM 716 O O . LEU A 1 91 ? 11.112 -8.198 -13.550 1.00 94.25 91 LEU A O 1
ATOM 720 N N . GLY A 1 92 ? 13.183 -8.710 -14.262 1.00 95.50 92 GLY A N 1
ATOM 721 C CA . GLY A 1 92 ? 13.423 -9.786 -13.302 1.00 95.50 92 GLY A CA 1
ATOM 722 C C . GLY A 1 92 ? 13.359 -9.299 -11.852 1.00 95.50 92 GLY A C 1
ATOM 723 O O . GLY A 1 92 ? 12.631 -9.874 -11.038 1.00 95.50 92 GLY A O 1
ATOM 724 N N . GLN A 1 93 ? 14.038 -8.193 -11.537 1.00 96.00 93 GLN A N 1
ATOM 725 C CA . GLN A 1 93 ? 14.011 -7.566 -10.212 1.00 96.00 93 GLN A CA 1
ATOM 726 C C . GLN A 1 93 ? 12.596 -7.107 -9.829 1.00 96.00 93 GLN A C 1
ATOM 728 O O . GLN A 1 93 ? 12.143 -7.364 -8.710 1.00 96.00 93 GLN A O 1
ATOM 733 N N . LEU A 1 94 ? 11.855 -6.492 -10.759 1.00 96.31 94 LEU A N 1
ATOM 734 C CA . LEU A 1 94 ? 10.470 -6.060 -10.541 1.00 96.31 94 LEU A CA 1
ATOM 735 C C . LEU A 1 94 ? 9.538 -7.233 -10.210 1.00 96.31 94 LEU A C 1
ATOM 737 O O . LEU A 1 94 ? 8.695 -7.119 -9.315 1.00 96.31 94 LEU A O 1
ATOM 741 N N . ARG A 1 95 ? 9.687 -8.363 -10.911 1.00 95.25 95 ARG A N 1
ATOM 742 C CA . ARG A 1 95 ? 8.900 -9.586 -10.679 1.00 95.25 95 ARG A CA 1
ATOM 743 C C . ARG A 1 95 ? 9.295 -10.292 -9.379 1.00 95.25 95 ARG A C 1
ATOM 745 O O . ARG A 1 95 ? 8.426 -10.815 -8.681 1.00 95.25 95 ARG A O 1
ATOM 752 N N . ALA A 1 96 ? 10.581 -10.281 -9.030 1.00 96.06 96 ALA A N 1
ATOM 753 C CA . ALA A 1 96 ? 11.100 -10.876 -7.799 1.00 96.06 96 ALA A CA 1
ATOM 754 C C . ALA A 1 96 ? 10.822 -10.027 -6.545 1.00 96.06 96 ALA A C 1
ATOM 756 O O . ALA A 1 96 ? 10.878 -10.542 -5.423 1.00 96.06 96 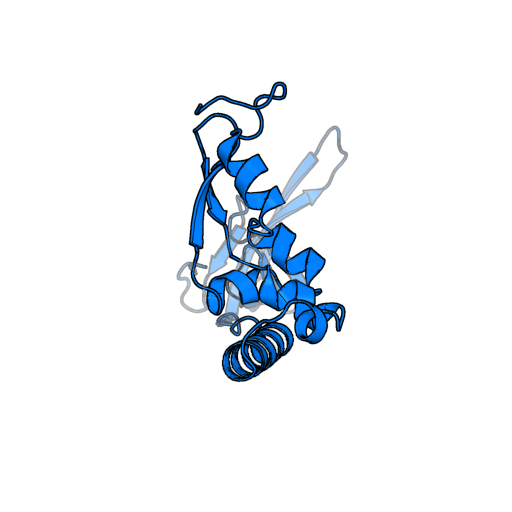ALA A O 1
ATOM 757 N N . TRP A 1 97 ? 10.514 -8.738 -6.716 1.00 96.88 97 TRP A N 1
ATOM 758 C CA . TRP A 1 97 ? 10.330 -7.805 -5.613 1.00 96.88 97 TRP A CA 1
ATOM 759 C C . TRP A 1 97 ? 9.220 -8.240 -4.651 1.00 96.88 97 TRP A C 1
ATOM 761 O O . TRP A 1 97 ? 8.068 -8.503 -5.022 1.00 96.88 97 TRP A O 1
ATOM 771 N N . LYS A 1 98 ? 9.558 -8.230 -3.361 1.00 92.25 98 LYS A N 1
ATOM 772 C CA . LYS A 1 98 ? 8.621 -8.446 -2.261 1.00 92.25 98 LYS A CA 1
ATOM 773 C C . LYS A 1 98 ? 8.528 -7.169 -1.425 1.00 92.25 98 LYS A C 1
ATOM 775 O O . LYS A 1 98 ? 9.542 -6.513 -1.203 1.00 92.25 98 LYS A O 1
ATOM 780 N N . PRO A 1 99 ? 7.328 -6.813 -0.939 1.00 89.31 99 PRO A N 1
ATOM 781 C CA . PRO A 1 99 ? 7.163 -5.679 -0.053 1.00 89.31 99 PRO A CA 1
ATOM 782 C C . PRO A 1 99 ? 7.990 -5.897 1.213 1.00 89.31 99 PRO A C 1
ATOM 784 O O . PRO A 1 99 ? 8.073 -7.038 1.684 1.00 89.31 99 PRO A O 1
ATOM 787 N N . PRO A 1 100 ? 8.568 -4.825 1.776 1.00 85.00 100 PRO A N 1
ATOM 788 C CA . PRO A 1 100 ? 9.294 -4.924 3.030 1.00 85.00 100 PRO A CA 1
ATOM 789 C C . PRO A 1 100 ? 8.380 -5.511 4.110 1.00 85.00 100 PRO A C 1
ATOM 791 O O . PRO A 1 100 ? 7.174 -5.228 4.146 1.00 85.00 100 PRO A O 1
ATOM 794 N N . ALA A 1 101 ? 8.950 -6.353 4.974 1.00 81.88 101 ALA A N 1
ATOM 795 C CA . ALA A 1 101 ? 8.226 -6.885 6.117 1.00 81.88 101 ALA A CA 1
ATOM 796 C C . ALA A 1 101 ? 7.726 -5.713 6.971 1.00 81.88 101 ALA A C 1
ATOM 798 O O . ALA A 1 101 ? 8.475 -4.783 7.274 1.00 81.88 101 ALA A O 1
ATOM 799 N N . LYS A 1 102 ? 6.442 -5.733 7.329 1.00 81.88 102 LYS A N 1
ATOM 800 C CA . LYS A 1 102 ? 5.906 -4.732 8.251 1.00 81.88 102 LYS A CA 1
ATOM 801 C C . LYS A 1 102 ? 6.471 -5.015 9.634 1.00 81.88 102 LYS A C 1
ATOM 803 O O . LYS A 1 102 ? 6.524 -6.178 10.028 1.00 81.88 102 LYS A O 1
ATOM 808 N N . GLN A 1 103 ? 6.863 -3.969 10.355 1.00 82.31 103 GLN A N 1
ATOM 809 C CA . GLN A 1 103 ? 7.258 -4.114 11.752 1.00 82.31 103 GLN A CA 1
ATOM 810 C C . GLN A 1 103 ? 6.075 -4.690 12.535 1.00 82.31 103 GLN A C 1
ATOM 812 O O . GLN A 1 103 ? 4.950 -4.192 12.437 1.00 82.31 103 GLN A O 1
ATOM 817 N N . GLU A 1 104 ? 6.332 -5.790 13.234 1.00 90.75 104 GLU A N 1
ATOM 818 C CA . GLU A 1 104 ? 5.360 -6.483 14.065 1.00 90.75 104 GLU A CA 1
ATOM 819 C C . GLU A 1 104 ? 5.728 -6.246 15.520 1.00 90.75 104 GLU A C 1
ATOM 821 O O . GLU A 1 104 ? 6.842 -6.544 15.946 1.00 90.75 104 GLU A O 1
ATOM 826 N N . GLN A 1 105 ? 4.790 -5.675 16.261 1.00 92.00 105 GLN A N 1
ATOM 827 C CA . GLN A 1 105 ? 4.895 -5.458 17.692 1.00 92.00 105 GLN A CA 1
ATOM 828 C C .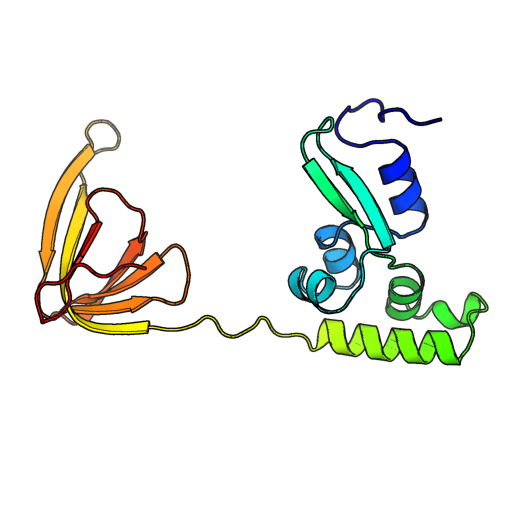 GLN A 1 105 ? 3.810 -6.287 18.370 1.00 92.00 105 GLN A C 1
ATOM 830 O O . GLN A 1 105 ? 2.657 -6.290 17.928 1.00 92.00 105 GLN A O 1
ATOM 835 N N . THR A 1 106 ? 4.197 -7.013 19.415 1.00 93.75 106 THR A N 1
ATOM 836 C CA . THR A 1 106 ? 3.278 -7.817 20.221 1.00 93.75 106 THR A CA 1
ATOM 837 C C . THR A 1 106 ? 3.451 -7.441 21.678 1.00 93.75 106 THR A C 1
ATOM 839 O O . THR A 1 106 ? 4.570 -7.434 22.187 1.00 93.75 106 THR A O 1
ATOM 842 N N . TRP A 1 107 ? 2.337 -7.153 22.336 1.00 94.88 107 TRP A N 1
ATOM 843 C CA . TRP A 1 107 ? 2.271 -6.872 23.761 1.00 94.88 107 TRP A CA 1
ATOM 844 C C . TRP A 1 107 ? 1.405 -7.931 24.434 1.00 94.88 107 TRP A C 1
ATOM 846 O O . TRP A 1 107 ? 0.408 -8.380 23.867 1.00 94.88 107 TRP A O 1
ATOM 856 N N . THR A 1 108 ? 1.800 -8.348 25.631 1.00 94.81 108 THR A N 1
ATOM 857 C CA . THR A 1 108 ? 1.096 -9.362 26.428 1.00 94.81 108 THR A CA 1
ATOM 858 C C . THR A 1 108 ? 0.688 -8.762 27.766 1.00 94.81 108 THR A C 1
ATOM 860 O O . THR A 1 108 ? 1.254 -7.755 28.190 1.00 94.81 108 THR A O 1
ATOM 863 N N . GLY A 1 109 ? -0.320 -9.349 28.417 1.00 94.12 109 GLY A N 1
ATOM 864 C CA . GLY A 1 109 ? -0.819 -8.830 29.693 1.00 94.12 109 GLY A CA 1
ATOM 865 C C . GLY A 1 109 ? -1.532 -7.481 29.564 1.00 94.12 109 GLY A C 1
ATOM 866 O O . GLY A 1 109 ? -1.602 -6.734 30.532 1.00 94.12 109 GLY A O 1
ATOM 867 N N . CYS A 1 110 ? -2.034 -7.140 28.374 1.00 95.25 110 CYS A N 1
ATOM 868 C CA . CYS A 1 110 ? -2.640 -5.838 28.122 1.00 95.25 110 CYS A CA 1
ATOM 869 C C . CYS A 1 110 ? -4.075 -5.759 28.647 1.00 95.25 110 CYS A C 1
ATOM 871 O O . CYS A 1 110 ? -4.824 -6.741 28.597 1.00 95.25 110 CYS A O 1
ATOM 873 N N . ALA A 1 111 ? -4.480 -4.554 29.043 1.00 95.19 111 ALA A N 1
ATOM 874 C CA . ALA A 1 111 ? -5.879 -4.195 29.224 1.00 95.19 111 ALA A CA 1
ATOM 875 C C . ALA A 1 111 ? -6.388 -3.489 27.961 1.00 95.19 111 ALA A C 1
ATOM 877 O O . ALA A 1 111 ? -5.779 -2.534 27.478 1.00 95.19 111 ALA A O 1
ATOM 878 N N . VAL A 1 112 ? -7.492 -3.971 27.399 1.00 95.88 112 VAL A N 1
ATOM 879 C CA . VAL A 1 112 ? -8.075 -3.457 26.157 1.00 95.88 112 VAL A CA 1
ATOM 880 C C . VAL A 1 112 ? -9.498 -2.998 26.431 1.00 95.88 112 VAL A C 1
ATOM 882 O O . VAL A 1 112 ? -10.311 -3.773 26.927 1.00 95.88 112 VAL A O 1
ATOM 885 N N . THR A 1 113 ? -9.804 -1.763 26.049 1.00 95.44 113 THR A N 1
ATOM 886 C CA . THR A 1 113 ? -11.149 -1.183 26.091 1.00 95.44 113 THR A CA 1
ATOM 887 C C . THR A 1 113 ? -11.630 -0.940 24.667 1.00 95.44 113 THR A C 1
ATOM 889 O O . THR A 1 113 ? -10.888 -0.403 23.839 1.00 95.44 113 THR A O 1
ATOM 892 N N . TRP A 1 114 ? -12.860 -1.338 24.343 1.00 95.12 114 TRP A N 1
ATOM 893 C CA . TRP A 1 114 ? -13.468 -1.068 23.040 1.00 95.12 114 TRP A CA 1
ATOM 894 C C . TRP A 1 114 ? -14.971 -0.820 23.125 1.00 95.12 114 TRP A C 1
ATOM 896 O O . TRP A 1 114 ? -15.657 -1.298 24.019 1.00 95.12 114 TRP A O 1
ATOM 906 N N . LEU A 1 115 ? -15.514 -0.156 22.103 1.00 94.00 115 LEU A N 1
ATOM 907 C CA . LEU A 1 115 ? -16.958 -0.100 21.882 1.00 94.00 115 LEU A CA 1
ATOM 908 C C . LEU A 1 115 ? -17.431 -1.308 21.059 1.00 94.00 115 LEU A C 1
ATOM 910 O O . LEU A 1 115 ? -16.970 -1.553 19.931 1.00 94.00 115 LEU A O 1
ATOM 914 N N . ALA A 1 116 ? -18.355 -2.071 21.630 1.00 91.00 116 ALA A N 1
ATOM 915 C CA . ALA A 1 116 ? -19.158 -3.078 20.960 1.00 91.00 116 ALA A CA 1
ATOM 916 C C . ALA A 1 116 ? -20.446 -2.424 20.446 1.00 91.00 116 ALA A C 1
ATOM 918 O O . ALA A 1 116 ? -21.218 -1.840 21.204 1.00 91.00 116 ALA A O 1
ATOM 919 N N . TRP A 1 117 ? -20.663 -2.489 19.132 1.00 90.19 117 TRP A N 1
ATOM 920 C CA . TRP A 1 117 ? -21.860 -1.941 18.500 1.00 90.19 117 TRP A CA 1
ATOM 921 C C . TRP A 1 117 ? -22.882 -3.052 18.272 1.00 90.19 117 TRP A C 1
ATOM 923 O O . TRP A 1 117 ? -22.586 -4.043 17.607 1.00 90.19 117 TRP A O 1
ATOM 933 N N . GLY A 1 118 ? -24.088 -2.857 18.792 1.00 91.69 118 GLY A N 1
ATOM 934 C CA . GLY A 1 118 ? -25.237 -3.737 18.618 1.00 91.69 118 GLY A CA 1
ATOM 935 C C . GLY A 1 118 ? -26.508 -2.961 18.267 1.00 91.69 118 GLY A C 1
ATOM 936 O O . GLY A 1 118 ? -26.466 -1.809 17.828 1.00 91.69 118 GLY A O 1
ATOM 937 N N . GLY A 1 119 ? -27.658 -3.601 18.471 1.00 92.12 119 GLY A N 1
ATOM 938 C CA . GLY A 1 119 ? -28.966 -3.026 18.161 1.00 92.12 119 GLY A CA 1
ATOM 939 C C . GLY A 1 119 ? -29.332 -3.120 16.677 1.00 92.12 119 GLY A C 1
ATOM 940 O O . GLY A 1 119 ? -28.806 -3.939 15.925 1.00 92.12 119 GLY A O 1
ATOM 941 N N . THR A 1 120 ? -30.283 -2.292 16.245 1.00 92.69 120 THR A N 1
ATOM 942 C CA . THR A 1 120 ? -30.736 -2.269 14.842 1.00 92.69 120 THR A CA 1
ATOM 943 C C . THR A 1 120 ? -30.086 -1.114 14.096 1.00 92.69 120 THR A C 1
ATOM 945 O O . THR A 1 120 ? -29.724 -0.109 14.698 1.00 92.69 120 THR A O 1
ATOM 948 N N . ARG A 1 121 ? -30.035 -1.169 12.759 1.00 90.12 121 ARG A N 1
ATOM 949 C CA . ARG A 1 121 ? -29.524 -0.052 11.940 1.00 90.12 121 ARG A CA 1
ATOM 950 C C . ARG A 1 121 ? -30.193 1.298 12.256 1.00 90.12 121 ARG A C 1
ATOM 952 O O . ARG A 1 121 ? -29.563 2.335 12.104 1.00 90.12 121 ARG A O 1
ATOM 959 N N . LYS A 1 122 ? -31.464 1.287 12.684 1.00 94.62 122 LYS A N 1
ATOM 960 C CA . LYS A 1 122 ? -32.228 2.494 13.052 1.00 94.62 122 LYS A CA 1
ATOM 961 C C . LYS A 1 122 ? -31.989 2.953 14.494 1.00 94.62 122 LYS A C 1
ATOM 963 O O . LYS A 1 122 ? -32.296 4.094 14.816 1.00 94.62 122 LYS A O 1
ATOM 968 N N . ARG A 1 123 ? -31.511 2.061 15.363 1.00 92.56 123 ARG A N 1
ATOM 969 C CA . ARG A 1 123 ? -31.247 2.304 16.787 1.00 92.56 123 ARG A CA 1
ATOM 970 C C . ARG A 1 123 ? -29.979 1.545 17.181 1.00 92.56 123 ARG A C 1
ATOM 972 O O . ARG A 1 123 ? -30.092 0.466 17.771 1.00 92.56 123 ARG A O 1
ATOM 979 N N . PRO A 1 124 ? -28.802 2.041 16.765 1.00 94.19 124 PRO A N 1
ATOM 980 C CA . PRO A 1 124 ? -27.545 1.434 17.155 1.00 94.19 124 PRO A CA 1
ATOM 981 C C . PRO A 1 124 ? -27.311 1.668 18.647 1.00 94.19 124 PRO A C 1
ATOM 983 O O . PRO A 1 124 ? -27.629 2.732 19.181 1.00 94.19 124 PRO A O 1
ATOM 986 N N . THR A 1 125 ? -26.734 0.676 19.308 1.00 93.31 125 THR A N 1
ATOM 987 C CA . THR A 1 125 ? -26.338 0.751 20.714 1.00 93.31 125 THR A CA 1
ATOM 988 C C . THR A 1 125 ? -24.839 0.520 20.788 1.00 93.31 125 THR A C 1
ATOM 990 O O . THR A 1 125 ? -24.351 -0.448 20.214 1.00 93.31 125 THR A O 1
ATOM 993 N N . ALA A 1 126 ? -24.117 1.416 21.456 1.00 94.25 126 ALA A N 1
ATOM 994 C CA . ALA A 1 126 ? -22.706 1.232 21.764 1.00 94.25 126 ALA A CA 1
ATOM 995 C C . ALA A 1 126 ? -22.576 0.852 23.237 1.00 94.25 126 ALA A C 1
ATOM 997 O O . ALA A 1 126 ? -23.055 1.583 24.103 1.00 94.25 126 ALA A O 1
ATOM 998 N N . THR A 1 127 ? -21.927 -0.273 23.499 1.00 93.75 127 THR A N 1
ATOM 999 C CA . THR A 1 127 ? -21.595 -0.738 24.843 1.00 93.75 127 THR A CA 1
ATOM 1000 C C . THR A 1 127 ? -20.083 -0.767 24.968 1.00 93.75 127 THR A C 1
ATOM 1002 O O . THR A 1 127 ? -19.399 -1.261 24.075 1.00 93.75 127 THR A O 1
ATOM 1005 N N . GLU A 1 128 ? -19.558 -0.190 26.041 1.00 95.56 128 GLU A N 1
ATOM 1006 C CA . GLU A 1 128 ? -18.135 -0.284 26.345 1.00 95.56 128 GLU A CA 1
ATOM 1007 C C . GLU A 1 128 ? -17.838 -1.655 26.948 1.00 95.56 128 GLU A C 1
ATOM 1009 O O . GLU A 1 128 ? -18.521 -2.103 27.869 1.00 95.56 128 GLU A O 1
ATOM 1014 N N . GLU A 1 129 ? -16.840 -2.327 26.394 1.00 94.25 129 GLU A N 1
ATOM 1015 C CA . GLU A 1 129 ? -16.333 -3.603 26.871 1.00 94.25 129 GLU A CA 1
ATOM 1016 C C . GLU A 1 129 ? -14.857 -3.446 27.220 1.00 94.25 129 GLU A C 1
ATOM 1018 O O . GLU A 1 129 ? -14.098 -2.776 26.512 1.00 94.25 129 GLU A O 1
ATOM 1023 N N . THR A 1 130 ? -14.459 -4.084 28.314 1.00 94.00 130 THR A N 1
ATOM 1024 C CA . THR A 1 130 ? -13.081 -4.134 28.786 1.00 94.00 130 THR A CA 1
ATOM 1025 C C . THR A 1 130 ? -12.654 -5.584 28.952 1.00 94.00 130 THR A C 1
ATOM 1027 O O . THR A 1 130 ? -13.431 -6.437 29.387 1.00 94.00 130 THR A O 1
ATOM 1030 N N . ALA A 1 131 ? -11.410 -5.880 28.594 1.00 94.62 131 ALA A N 1
ATOM 1031 C CA . ALA A 1 131 ? -10.793 -7.167 28.868 1.00 94.62 131 ALA A CA 1
ATOM 1032 C C . ALA A 1 131 ? -9.348 -6.984 29.317 1.00 94.62 131 ALA A C 1
ATOM 1034 O O . ALA A 1 131 ? -8.613 -6.157 28.783 1.00 94.62 131 ALA A O 1
ATOM 1035 N N . GLU A 1 132 ? -8.949 -7.793 30.288 1.00 95.12 132 GLU A N 1
ATOM 1036 C CA . GLU A 1 132 ? -7.606 -7.808 30.859 1.00 95.12 132 GLU A CA 1
ATOM 1037 C C . GLU A 1 132 ? -6.841 -9.050 30.395 1.00 95.12 132 GLU A C 1
ATOM 1039 O O . GLU A 1 132 ? -7.427 -9.994 29.854 1.00 95.12 132 GLU A O 1
ATOM 1044 N N . ASN A 1 133 ? -5.524 -9.052 30.612 1.00 94.44 133 ASN A N 1
ATOM 1045 C CA . ASN A 1 133 ? -4.629 -10.154 30.251 1.00 94.44 133 ASN A CA 1
ATOM 1046 C C . ASN A 1 133 ? -4.727 -10.562 28.770 1.00 94.44 133 ASN A C 1
ATOM 1048 O O . ASN A 1 133 ? -4.670 -11.742 28.425 1.00 94.44 133 ASN A O 1
ATOM 1052 N N . CYS A 1 134 ? -4.893 -9.576 27.889 1.00 95.12 134 CYS A N 1
ATOM 1053 C CA . CYS A 1 134 ? -4.969 -9.790 26.451 1.00 95.12 134 CYS A CA 1
ATOM 1054 C C . CYS A 1 134 ? -3.576 -9.788 25.809 1.00 95.12 134 CYS A C 1
ATOM 1056 O O . CYS A 1 134 ? -2.654 -9.114 26.274 1.00 95.12 134 CYS A O 1
ATOM 1058 N N . GLU A 1 135 ? -3.449 -10.493 24.689 1.00 96.50 135 GLU A N 1
ATOM 1059 C CA . GLU A 1 135 ? -2.313 -10.366 23.777 1.00 96.50 135 GLU A CA 1
ATOM 1060 C C . GLU A 1 135 ? -2.725 -9.490 22.592 1.00 96.50 135 GLU A C 1
ATOM 1062 O O . GLU A 1 135 ? -3.716 -9.771 21.917 1.00 96.50 135 GLU A O 1
ATOM 1067 N N . VAL A 1 136 ? -1.980 -8.418 22.333 1.00 95.69 136 VAL A N 1
ATOM 1068 C CA . VAL A 1 136 ? -2.249 -7.488 21.235 1.00 95.69 136 VAL A CA 1
ATOM 1069 C C . VAL A 1 136 ? -1.097 -7.529 20.247 1.00 95.69 136 VAL A C 1
ATOM 1071 O O . VAL A 1 136 ? 0.040 -7.243 20.601 1.00 95.69 136 VAL A O 1
ATOM 1074 N N . THR A 1 137 ? -1.399 -7.829 18.986 1.00 95.44 137 THR A N 1
ATOM 1075 C CA . THR A 1 137 ? -0.430 -7.837 17.886 1.00 95.44 137 THR A CA 1
ATOM 1076 C C . THR A 1 137 ? -0.768 -6.750 16.875 1.00 95.44 137 THR A C 1
ATOM 1078 O O . THR A 1 137 ? -1.877 -6.700 16.324 1.00 95.44 137 THR A O 1
ATOM 1081 N N . TRP A 1 138 ? 0.211 -5.912 16.551 1.00 94.81 138 TRP A N 1
ATOM 1082 C CA . TRP A 1 138 ? 0.094 -4.862 15.550 1.00 94.81 138 TRP A CA 1
ATOM 1083 C C . TRP A 1 138 ? 1.201 -4.964 14.503 1.00 94.81 138 TRP A C 1
ATOM 1085 O O . TRP A 1 138 ? 2.374 -5.102 14.823 1.00 94.81 138 TRP A O 1
ATOM 1095 N N . LYS A 1 139 ? 0.814 -4.902 13.225 1.00 91.50 139 LYS A N 1
ATOM 1096 C CA . LYS A 1 139 ? 1.715 -5.086 12.073 1.00 91.50 139 LYS A CA 1
ATOM 1097 C C . LYS A 1 139 ? 1.846 -3.804 11.246 1.00 91.50 139 LYS A C 1
ATOM 1099 O O . LYS A 1 139 ? 1.692 -3.855 10.023 1.00 91.50 139 LYS A O 1
ATOM 1104 N N . GLY A 1 140 ? 1.994 -2.646 11.895 1.00 85.69 140 GLY A N 1
ATOM 1105 C CA . GLY A 1 140 ? 2.225 -1.365 11.211 1.00 85.69 140 GLY A CA 1
ATOM 1106 C C . GLY A 1 140 ? 1.075 -0.902 10.305 1.00 85.69 140 GLY A C 1
ATOM 1107 O O . GLY A 1 140 ? 1.309 -0.439 9.189 1.00 85.69 140 GLY A O 1
ATOM 1108 N N . GLY A 1 141 ? -0.185 -1.121 10.693 1.00 86.75 141 GLY A N 1
ATOM 1109 C CA . GLY A 1 141 ? -1.347 -0.797 9.855 1.00 86.75 141 GLY A CA 1
ATOM 1110 C C . GLY A 1 141 ? -2.533 -0.241 10.636 1.00 86.75 141 GLY A C 1
ATOM 1111 O O . GLY A 1 141 ? -2.475 -0.057 11.839 1.00 86.75 141 GLY A O 1
ATOM 1112 N N . LYS A 1 142 ? -3.670 -0.025 9.970 1.00 92.12 142 LYS A N 1
ATOM 1113 C CA . LYS A 1 142 ? -4.856 0.561 10.626 1.00 92.12 142 LYS A CA 1
ATOM 1114 C C . LYS A 1 142 ? -5.566 -0.363 11.618 1.00 92.12 142 LYS A C 1
ATOM 1116 O O . LYS A 1 142 ? -6.510 0.071 12.260 1.00 92.12 142 LYS A O 1
ATOM 1121 N N . MET A 1 143 ? -5.162 -1.629 11.713 1.00 94.56 143 MET A N 1
ATOM 1122 C CA . MET A 1 143 ? -5.827 -2.647 12.526 1.00 94.56 143 MET A CA 1
ATOM 1123 C C . MET A 1 143 ? -4.811 -3.369 13.406 1.00 94.56 143 MET A C 1
ATOM 1125 O O . MET A 1 143 ? -3.742 -3.738 12.916 1.00 94.56 143 MET A O 1
ATOM 1129 N N . CYS A 1 144 ? -5.191 -3.663 14.644 1.00 94.88 144 CYS A N 1
ATOM 1130 C CA . CYS A 1 144 ? -4.505 -4.611 15.517 1.00 94.88 144 CYS A CA 1
ATOM 1131 C C . CYS A 1 144 ? -5.366 -5.870 15.709 1.00 94.88 144 CYS A C 1
ATOM 1133 O O . CYS A 1 144 ? -6.581 -5.859 15.472 1.00 94.88 144 CYS A O 1
ATOM 1135 N N . SER A 1 145 ? -4.714 -6.969 16.080 1.00 95.94 145 SER A N 1
ATOM 1136 C CA . SER A 1 145 ? -5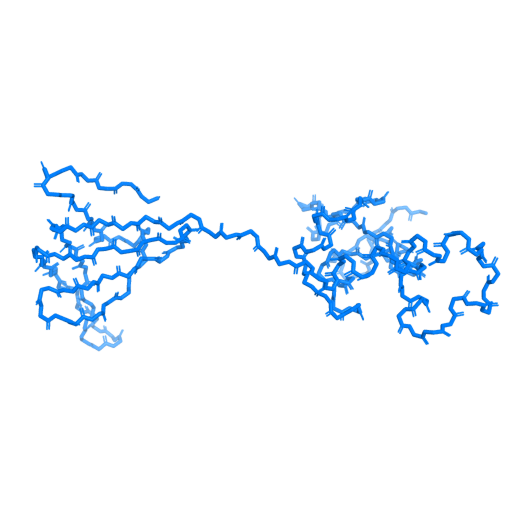.367 -8.214 16.487 1.00 95.94 145 SER A CA 1
ATOM 1137 C C . SER A 1 145 ? -5.253 -8.338 17.997 1.00 95.94 145 SER A C 1
ATOM 1139 O O . SER A 1 145 ? -4.184 -8.086 18.539 1.00 95.94 145 SER A O 1
ATOM 1141 N N . ILE A 1 146 ? -6.342 -8.706 18.656 1.00 95.94 146 ILE A N 1
ATOM 1142 C CA . ILE A 1 146 ? -6.427 -8.844 20.107 1.00 95.94 146 ILE A CA 1
ATOM 1143 C C . ILE A 1 146 ? -6.847 -10.281 20.381 1.00 95.94 146 ILE A C 1
ATOM 1145 O O . ILE A 1 146 ? -7.901 -10.708 19.910 1.00 95.94 146 ILE A O 1
ATOM 1149 N N . THR A 1 147 ? -6.043 -11.028 21.118 1.00 96.81 147 THR A N 1
ATOM 1150 C CA . THR A 1 147 ? -6.406 -12.341 21.645 1.00 96.81 147 THR A CA 1
ATOM 1151 C C . THR A 1 147 ? -6.800 -12.149 23.102 1.00 96.81 147 THR A C 1
ATOM 1153 O O . THR A 1 147 ? -5.973 -11.765 23.927 1.00 96.81 147 THR A O 1
ATOM 1156 N N . LEU A 1 148 ? -8.078 -12.368 23.405 1.00 94.81 148 LEU A N 1
ATOM 1157 C CA . LEU A 1 148 ? -8.598 -12.296 24.768 1.00 94.81 148 LEU A CA 1
ATOM 1158 C C . LEU A 1 148 ? -8.070 -13.467 25.605 1.00 94.81 148 LEU A C 1
ATOM 1160 O O . LEU A 1 148 ? -7.731 -14.516 25.056 1.00 94.81 148 LEU A O 1
ATOM 1164 N N . ALA A 1 149 ? -8.115 -13.344 26.933 1.00 92.00 149 ALA A N 1
ATOM 1165 C CA . ALA A 1 149 ? -7.777 -14.439 27.849 1.00 92.00 149 ALA A CA 1
ATOM 1166 C C . ALA A 1 149 ? -8.622 -15.712 27.617 1.00 92.00 149 ALA A C 1
ATOM 1168 O O . ALA A 1 149 ? -8.182 -16.823 27.897 1.00 92.00 149 ALA A O 1
ATOM 1169 N N . THR A 1 150 ? -9.823 -15.566 27.046 1.00 91.44 150 THR A N 1
ATOM 1170 C CA . THR A 1 150 ? -10.700 -16.679 26.642 1.00 91.44 150 THR A CA 1
ATOM 1171 C C . THR A 1 150 ? -10.233 -17.408 25.374 1.00 91.44 150 THR A C 1
ATOM 1173 O O . THR A 1 150 ? -10.846 -18.394 24.974 1.00 91.44 150 THR A O 1
ATOM 1176 N N . GLY A 1 151 ? -9.187 -16.915 24.702 1.00 91.38 151 GLY A N 1
ATOM 1177 C CA . GLY A 1 151 ? -8.692 -17.410 23.415 1.00 91.38 151 GLY A CA 1
ATOM 1178 C C . GLY A 1 151 ? -9.425 -16.842 22.193 1.00 91.38 151 GLY A C 1
ATOM 1179 O O . GLY A 1 151 ? -9.020 -17.096 21.055 1.00 91.38 151 GLY A O 1
ATOM 1180 N N . VAL A 1 152 ? -10.484 -16.051 22.392 1.00 94.19 152 VAL A N 1
ATOM 1181 C CA . VAL A 1 152 ? -11.222 -15.404 21.298 1.00 94.19 152 VAL A CA 1
ATOM 1182 C C . VAL A 1 152 ? -10.362 -14.314 20.663 1.00 94.19 152 VAL A C 1
ATOM 1184 O O . VAL A 1 152 ? -9.806 -13.460 21.353 1.00 94.19 152 VAL A O 1
ATOM 1187 N N . LYS A 1 153 ? -10.284 -14.320 19.329 1.00 95.50 153 LYS A N 1
ATOM 1188 C CA . LYS A 1 153 ? -9.541 -13.320 18.557 1.00 95.50 153 LYS A CA 1
ATOM 1189 C C . LYS A 1 153 ? -10.474 -12.251 18.007 1.00 95.50 153 LYS A C 1
ATOM 1191 O O . LYS A 1 153 ? -11.420 -12.549 17.280 1.00 95.50 153 LYS A O 1
ATOM 1196 N N . LEU A 1 154 ? -10.160 -11.000 18.308 1.00 93.56 154 LEU A N 1
ATOM 1197 C CA . LEU A 1 154 ? -10.842 -9.811 17.823 1.00 93.56 154 LEU A CA 1
ATOM 1198 C C . LEU A 1 154 ? -9.896 -8.983 16.957 1.00 93.56 154 LEU A C 1
ATOM 1200 O O . LEU A 1 154 ? -8.673 -9.045 17.083 1.00 93.56 154 LEU A O 1
ATOM 1204 N N . ARG A 1 155 ? -10.469 -8.168 16.072 1.00 94.69 155 ARG A N 1
ATOM 1205 C CA . ARG A 1 155 ? -9.713 -7.215 15.261 1.00 94.69 155 ARG A CA 1
ATOM 1206 C C . ARG A 1 155 ? -10.343 -5.839 15.390 1.00 94.69 155 ARG A C 1
ATOM 1208 O O . ARG A 1 155 ? -11.536 -5.685 15.129 1.00 94.69 155 ARG A O 1
ATOM 1215 N N . LYS A 1 156 ? -9.553 -4.841 15.777 1.00 94.31 156 LYS A N 1
ATOM 1216 C CA . LYS A 1 156 ? -10.025 -3.464 15.978 1.00 94.31 156 LYS A CA 1
ATOM 1217 C C . LYS A 1 156 ? -9.126 -2.478 15.248 1.00 94.31 156 LYS A C 1
ATOM 1219 O O . LYS A 1 156 ? -7.938 -2.731 15.049 1.00 94.31 156 LYS A O 1
ATOM 1224 N N . GLY A 1 157 ? -9.727 -1.384 14.785 1.00 94.12 157 GLY A N 1
ATOM 1225 C CA . GLY A 1 157 ? -8.988 -0.302 14.152 1.00 94.12 157 GLY A CA 1
ATOM 1226 C C . GLY A 1 157 ? -8.292 0.545 15.210 1.00 94.12 157 GLY A C 1
ATOM 1227 O O . GLY A 1 157 ? -8.962 0.971 16.147 1.00 94.12 157 GLY A O 1
ATOM 1228 N N . VAL A 1 158 ? -6.996 0.809 15.057 1.00 93.19 158 VAL A N 1
ATOM 1229 C CA . VAL A 1 158 ? -6.192 1.523 16.073 1.00 93.19 158 VAL A CA 1
ATOM 1230 C C . VAL A 1 158 ? -6.629 2.981 16.270 1.00 93.19 158 VAL A C 1
ATOM 1232 O O . VAL A 1 158 ? -6.497 3.521 17.359 1.00 93.19 158 VAL A O 1
ATOM 1235 N N . GLU A 1 159 ? -7.239 3.588 15.248 1.00 92.38 159 GLU A N 1
ATOM 1236 C CA . GLU A 1 159 ? -7.789 4.955 15.281 1.00 92.38 159 GLU A CA 1
ATOM 1237 C C . GLU A 1 159 ? -9.288 4.998 15.647 1.00 92.38 159 GLU A C 1
ATOM 1239 O O . GLU A 1 159 ? -9.925 6.053 15.588 1.00 92.38 159 GLU A O 1
ATOM 1244 N N . THR A 1 160 ? -9.901 3.855 15.973 1.00 91.62 160 THR A N 1
ATOM 1245 C CA . THR A 1 160 ? -11.340 3.810 16.272 1.00 91.62 160 THR A CA 1
ATOM 1246 C C . THR A 1 160 ? -11.617 4.551 17.576 1.00 91.62 160 THR A C 1
ATOM 1248 O O . THR A 1 160 ? -10.976 4.303 18.593 1.00 91.62 160 THR A O 1
ATOM 1251 N N . ARG A 1 161 ? -12.610 5.446 17.583 1.00 89.00 161 ARG A N 1
ATOM 1252 C CA . ARG A 1 161 ? -13.027 6.119 18.822 1.00 89.00 161 ARG A CA 1
ATOM 1253 C C . ARG A 1 161 ? -13.526 5.101 19.847 1.00 89.00 161 ARG A C 1
ATOM 1255 O O . ARG A 1 161 ? -14.284 4.198 19.497 1.00 89.00 161 ARG A O 1
ATOM 1262 N N . GLY A 1 162 ? -13.113 5.285 21.100 1.00 89.88 162 GLY A N 1
ATOM 1263 C CA . GLY A 1 162 ? -13.426 4.365 22.193 1.00 89.88 162 GLY A CA 1
ATOM 1264 C C . GLY A 1 162 ? -12.648 3.051 22.132 1.00 89.88 162 GLY A C 1
ATOM 1265 O O . GLY A 1 162 ? -13.060 2.098 22.774 1.00 89.88 162 GLY A O 1
ATOM 1266 N N . PHE A 1 163 ? -11.573 2.978 21.337 1.00 95.25 163 PHE A N 1
ATOM 1267 C CA . PHE A 1 163 ? -10.595 1.897 21.396 1.00 95.25 163 PHE A CA 1
ATOM 1268 C C . PHE A 1 163 ? -9.330 2.377 22.114 1.00 95.25 163 PHE A C 1
ATOM 1270 O O . PHE A 1 163 ? -8.715 3.366 21.707 1.00 95.25 163 PHE A O 1
ATOM 1277 N N . GLU A 1 164 ? -8.941 1.676 23.172 1.00 95.50 164 GLU A N 1
ATOM 1278 C CA . GLU A 1 164 ? -7.742 1.962 23.955 1.00 95.50 164 GLU A CA 1
ATOM 1279 C C . GLU A 1 164 ? -7.069 0.653 24.366 1.00 95.50 164 GLU A C 1
ATOM 1281 O O . GLU A 1 164 ? -7.738 -0.317 24.716 1.00 95.50 164 GLU A O 1
ATOM 1286 N N . VAL A 1 165 ? -5.738 0.629 24.316 1.00 95.94 165 VAL A N 1
ATOM 1287 C CA . VAL A 1 165 ? -4.930 -0.482 24.821 1.00 95.94 165 VAL A CA 1
ATOM 1288 C C . VAL A 1 165 ? -3.924 0.075 25.811 1.00 95.94 165 VAL A C 1
ATOM 1290 O O . VAL A 1 165 ? -3.250 1.065 25.517 1.00 95.94 165 VAL A O 1
ATOM 1293 N N . ARG A 1 166 ? -3.827 -0.570 26.969 1.00 96.25 166 ARG A N 1
ATOM 1294 C CA . ARG A 1 166 ? -2.831 -0.296 27.998 1.00 96.25 166 ARG A CA 1
ATOM 1295 C C . ARG A 1 166 ? -1.937 -1.509 28.198 1.00 96.25 166 ARG A C 1
ATOM 1297 O O . ARG A 1 166 ? -2.421 -2.640 28.145 1.00 96.25 166 ARG A O 1
ATOM 1304 N N . ASP A 1 167 ? -0.646 -1.267 28.380 1.00 95.00 167 ASP A N 1
ATOM 1305 C CA . ASP A 1 167 ? 0.323 -2.306 28.720 1.00 95.00 167 ASP A CA 1
ATOM 1306 C C . ASP A 1 167 ? 0.136 -2.811 30.162 1.00 95.00 167 ASP A C 1
ATOM 1308 O O . ASP A 1 167 ? -0.756 -2.365 30.889 1.00 95.00 167 ASP A O 1
ATOM 1312 N N . SER A 1 168 ? 0.974 -3.768 30.568 1.00 91.25 168 SER A N 1
ATOM 1313 C CA . SER A 1 168 ? 0.963 -4.336 31.921 1.00 91.25 168 SER A CA 1
ATOM 1314 C C . SER A 1 168 ? 1.264 -3.312 33.018 1.00 91.25 168 SER A C 1
ATOM 1316 O O . SER A 1 168 ? 0.876 -3.520 34.165 1.00 91.25 168 SER A O 1
ATOM 1318 N N . ASP A 1 169 ? 1.925 -2.208 32.668 1.00 89.94 169 ASP A N 1
ATOM 1319 C CA . ASP A 1 169 ? 2.288 -1.126 33.584 1.00 89.94 169 ASP A CA 1
ATOM 1320 C C . ASP A 1 169 ? 1.200 -0.033 33.635 1.00 89.94 169 ASP A C 1
ATOM 1322 O O . ASP A 1 169 ? 1.313 0.946 34.374 1.00 89.94 169 ASP A O 1
ATOM 1326 N N . GLY A 1 170 ? 0.120 -0.199 32.864 1.00 89.94 170 GLY A N 1
ATOM 1327 C CA . GLY A 1 170 ? -1.002 0.730 32.780 1.00 89.94 170 GLY A CA 1
ATOM 1328 C C . GLY A 1 170 ? -0.779 1.909 31.830 1.00 89.94 170 GLY A C 1
ATOM 1329 O O . GLY A 1 170 ? -1.645 2.788 31.753 1.00 89.94 170 GLY A O 1
ATOM 1330 N N . ASN A 1 171 ? 0.327 1.940 31.081 1.00 94.00 171 ASN A N 1
ATOM 1331 C CA . ASN A 1 171 ? 0.593 2.977 30.091 1.00 94.00 171 ASN A CA 1
ATOM 1332 C C . ASN A 1 171 ? -0.192 2.711 28.813 1.00 94.00 171 ASN A C 1
ATOM 1334 O O . ASN A 1 171 ? -0.298 1.585 28.330 1.00 94.00 171 ASN A O 1
ATOM 1338 N N . ARG A 1 172 ? -0.716 3.779 28.212 1.00 93.94 172 ARG A N 1
ATOM 1339 C CA . ARG A 1 172 ? -1.419 3.684 26.935 1.00 93.94 172 ARG A CA 1
ATOM 1340 C C . ARG A 1 172 ? -0.432 3.400 25.803 1.00 93.94 172 ARG A C 1
ATOM 1342 O O . ARG A 1 172 ? 0.500 4.172 25.589 1.00 93.94 172 ARG A O 1
ATOM 1349 N N . LEU A 1 173 ? -0.698 2.350 25.032 1.00 91.44 173 LEU A N 1
ATOM 1350 C CA . LEU A 1 173 ? 0.083 2.023 23.845 1.00 91.44 173 LEU A CA 1
ATOM 1351 C C . LEU A 1 173 ? -0.235 2.988 22.697 1.00 91.44 173 LEU A C 1
ATOM 1353 O O . LEU A 1 173 ? -1.402 3.262 22.396 1.00 91.44 173 LEU A O 1
ATOM 1357 N N . SER A 1 174 ? 0.814 3.472 22.033 1.00 86.88 174 SER A N 1
ATOM 1358 C CA . SER A 1 174 ? 0.715 4.139 20.736 1.00 86.88 174 SER A CA 1
ATOM 1359 C C . SER A 1 174 ? 1.019 3.144 19.621 1.00 86.88 174 SER A C 1
ATOM 1361 O O . SER A 1 174 ? 2.055 2.481 19.658 1.00 86.88 174 SER A O 1
ATOM 1363 N N . PHE A 1 175 ? 0.119 3.085 18.645 1.00 84.06 175 PHE A N 1
ATOM 1364 C CA . PHE A 1 175 ? 0.275 2.354 17.393 1.00 84.06 175 PHE A CA 1
ATOM 1365 C C . PHE A 1 175 ? 0.711 3.349 16.320 1.00 84.06 175 PHE A C 1
ATOM 1367 O O . PHE A 1 175 ? -0.019 4.347 16.132 1.00 84.06 175 PHE A O 1
#

Organism: NCBI:txid412755

Foldseek 3Di:
DWDPDPVQFFIPVQVVCVVQQWAFLVVLCVLLVFDSVLCVPQFDFPDWGDGRNNPDITTTTRCNLVNCVSVVNNVVPPDDPVVNVVSVVSSVSRRVDDPPFFDKDKAFQKKKKAWDWDDDPVDIDTDIDIATGWIWMDRNDQKIWIQGPVRDIDIDGLPDPGIWMAGNVRHTDDD

pLDDT: mean 88.54, std 11.11, range [41.97, 97.5]

Secondary structure (DSSP, 8-state):
---B-TTSSBBHHHHHHHHTTEEEHHHHHHHTT--HHHHHHHSPP-EEEEETTTTEEEEEEE-HHHHHHHTT-GGGTT--HHHHHHHHHHHHHHHH--PPPPP-EEEEEEEEEEEEEEEETTEEEEEEEEEEEEEEEE-SSSEEEEE-TTS-EEEEETT-TT-EEE-TTSPBPP-

Sequence (175 aa):
MAGYADDFSRSRNAESAERRNCFPASRLAKRLGVRTGAIKAILKPSEWHHTSGRYNTTDYYDGDLLLAIDINDAAEWGYDTDEIAEATEQLGQLRAWKPPAKQEQTWTGCAVTWLAWGGTRKRPTATEETAENCEVTWKGGKMCSITLATGVKLRKGVETRGFEVRDSDGNRLSF

Radius of gyration: 24.68 Å; chains: 1; bounding box: 55×41×67 Å